Protein AF-A0A0B1SPU0-F1 (afdb_monomer_lite)

InterPro domains:
  IPR013780 Glycosyl hydrolase, all-beta [G3DSA:2.60.40.1180] (1-91)
  IPR033403 Domain of unknown function DUF5110 [PF17137] (5-67)

Structure (mmCIF, N/CA/C/O backbone):
data_AF-A0A0B1SPU0-F1
#
_entry.id   AF-A0A0B1SPU0-F1
#
loop_
_atom_site.group_PDB
_atom_site.id
_atom_site.type_symbol
_atom_site.label_atom_id
_atom_site.label_alt_id
_atom_site.label_comp_id
_atom_site.label_asym_id
_atom_site.label_entity_id
_atom_site.label_seq_id
_atom_site.pdbx_PDB_ins_code
_atom_site.Cartn_x
_atom_site.Cartn_y
_atom_site.Cartn_z
_atom_site.occupancy
_atom_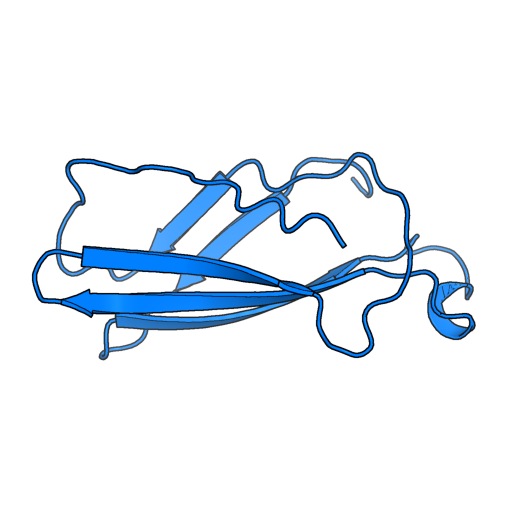site.B_iso_or_equiv
_atom_site.auth_seq_id
_atom_site.auth_comp_id
_atom_site.auth_asym_id
_atom_site.auth_atom_id
_atom_site.pdbx_PDB_model_num
ATOM 1 N N . MET A 1 1 ? -4.920 -1.989 -18.623 1.00 73.75 1 MET A N 1
ATOM 2 C CA . MET A 1 1 ? -4.269 -2.686 -17.491 1.00 73.75 1 MET A CA 1
ATOM 3 C C . MET A 1 1 ? -3.135 -1.883 -16.879 1.00 73.75 1 MET A C 1
ATOM 5 O O . MET A 1 1 ? -3.282 -1.537 -15.722 1.00 73.75 1 MET A O 1
ATOM 9 N N . VAL A 1 2 ? -2.047 -1.544 -17.589 1.00 77.31 2 VAL A N 1
ATOM 10 C CA . VAL A 1 2 ? -0.892 -0.826 -16.979 1.00 77.31 2 VAL A CA 1
ATOM 11 C C . VAL A 1 2 ? -1.275 0.527 -16.355 1.00 77.31 2 VAL A C 1
ATOM 13 O O . VAL A 1 2 ? -0.709 0.921 -15.343 1.00 77.31 2 VAL A O 1
ATOM 16 N N . GLN A 1 3 ? -2.271 1.208 -16.922 1.00 84.75 3 GLN A N 1
ATOM 17 C CA . GLN A 1 3 ? -2.783 2.482 -16.406 1.00 84.75 3 GLN A CA 1
ATOM 18 C C . GLN A 1 3 ? -4.128 2.350 -15.675 1.00 84.75 3 GLN A C 1
ATOM 20 O O . GLN A 1 3 ? -4.701 3.354 -15.264 1.00 84.75 3 GLN A O 1
ATOM 25 N N . ASP A 1 4 ? -4.648 1.131 -15.500 1.00 92.50 4 ASP A N 1
ATOM 26 C CA . ASP A 1 4 ? -5.934 0.950 -14.822 1.00 92.50 4 ASP A CA 1
ATOM 27 C C . ASP A 1 4 ? -5.760 1.223 -13.318 1.00 92.50 4 ASP A C 1
ATOM 29 O O . ASP A 1 4 ? -4.676 0.985 -12.775 1.00 92.50 4 ASP A O 1
ATOM 33 N N . PRO A 1 5 ? -6.806 1.682 -12.613 1.00 95.62 5 PRO A N 1
ATOM 34 C CA . PRO A 1 5 ? -6.729 1.904 -11.177 1.00 95.62 5 PRO A CA 1
ATOM 35 C C . PRO A 1 5 ? -6.434 0.636 -10.368 1.00 95.62 5 PRO A C 1
ATOM 37 O O . PRO A 1 5 ? -6.906 -0.459 -10.682 1.00 95.62 5 PRO A O 1
ATOM 40 N N . ILE A 1 6 ? -5.712 0.800 -9.260 1.00 94.06 6 ILE A N 1
ATOM 41 C CA . ILE A 1 6 ? -5.273 -0.297 -8.394 1.00 94.06 6 ILE A CA 1
ATOM 42 C C . ILE A 1 6 ? -6.265 -0.510 -7.242 1.00 94.06 6 ILE A C 1
ATOM 44 O O . ILE A 1 6 ? -6.751 0.435 -6.617 1.00 94.06 6 ILE A O 1
ATOM 48 N N . THR A 1 7 ? -6.522 -1.782 -6.916 1.00 96.50 7 THR A N 1
ATOM 49 C CA . THR A 1 7 ? -7.112 -2.191 -5.632 1.00 96.50 7 THR A CA 1
ATOM 50 C C . THR A 1 7 ? -6.036 -2.811 -4.744 1.00 96.50 7 THR A C 1
ATOM 52 O O . THR A 1 7 ? -5.457 -3.834 -5.103 1.00 96.50 7 THR A O 1
ATOM 55 N N . LEU A 1 8 ? -5.813 -2.238 -3.561 1.00 96.75 8 LEU A N 1
ATOM 56 C CA . LEU A 1 8 ? -4.906 -2.772 -2.549 1.00 96.75 8 LEU A CA 1
ATOM 57 C C . LEU A 1 8 ? -5.668 -3.650 -1.550 1.00 96.75 8 LEU A C 1
ATOM 59 O O . LEU A 1 8 ? -6.574 -3.180 -0.862 1.00 96.75 8 LEU A O 1
ATOM 63 N N . TYR A 1 9 ? -5.268 -4.914 -1.429 1.00 98.00 9 TYR A N 1
ATOM 64 C CA . TYR A 1 9 ? -5.734 -5.805 -0.367 1.00 98.00 9 TYR A CA 1
ATOM 65 C C . TYR A 1 9 ? -4.736 -5.800 0.790 1.00 98.00 9 TYR A C 1
ATOM 67 O O . TYR A 1 9 ? -3.565 -6.115 0.604 1.00 98.00 9 TYR A O 1
ATOM 75 N N . VAL A 1 10 ? -5.215 -5.477 1.989 1.00 98.12 10 VAL A N 1
ATOM 76 C CA . VAL A 1 10 ? -4.413 -5.394 3.214 1.00 98.12 10 VAL A CA 1
ATOM 77 C C . VAL A 1 10 ? -4.875 -6.492 4.162 1.00 98.12 10 VAL A C 1
ATOM 79 O O . VAL A 1 10 ? -6.006 -6.461 4.646 1.00 98.12 10 VAL A O 1
ATOM 82 N N . ALA A 1 11 ? -4.023 -7.483 4.410 1.00 98.19 11 ALA A N 1
ATOM 83 C CA . ALA A 1 11 ? -4.310 -8.582 5.326 1.00 98.19 11 ALA A CA 1
ATOM 84 C C . ALA A 1 11 ? -3.561 -8.364 6.643 1.00 98.19 11 ALA A C 1
ATOM 86 O O . ALA A 1 11 ? -2.335 -8.416 6.660 1.00 98.19 11 ALA A O 1
ATOM 87 N N . LEU A 1 12 ? -4.305 -8.100 7.719 1.00 98.25 12 LEU A N 1
ATOM 88 C CA . LEU A 1 12 ? -3.727 -7.826 9.031 1.00 98.25 12 LEU A CA 1
ATOM 89 C C . LEU A 1 12 ? -3.252 -9.107 9.718 1.00 98.25 12 LEU A C 1
ATOM 91 O O . LEU A 1 12 ? -3.920 -10.145 9.666 1.00 98.25 12 LEU A O 1
ATOM 95 N N . ASP A 1 13 ? -2.117 -9.009 10.401 1.00 97.62 13 ASP A N 1
ATOM 96 C CA . ASP A 1 13 ? -1.676 -10.012 11.360 1.00 97.62 13 ASP A CA 1
ATOM 97 C C . ASP A 1 13 ? -2.428 -9.894 12.703 1.00 97.62 13 ASP A C 1
ATOM 99 O O . ASP A 1 13 ? -3.326 -9.069 12.889 1.00 97.62 13 ASP A O 1
ATOM 103 N N . ARG A 1 14 ? -2.057 -10.738 13.675 1.00 95.75 14 ARG A N 1
ATOM 104 C CA . ARG A 1 14 ? -2.696 -10.767 15.004 1.00 95.75 14 ARG A CA 1
ATOM 105 C C . ARG A 1 14 ? -2.442 -9.516 15.849 1.00 95.75 14 ARG A C 1
ATOM 107 O O . ARG A 1 14 ? -3.125 -9.338 16.849 1.00 95.75 14 ARG A O 1
ATOM 114 N N . SER A 1 15 ? -1.465 -8.692 15.484 1.00 95.31 15 SER A N 1
ATOM 115 C CA . SER A 1 15 ? -1.205 -7.391 16.105 1.00 95.31 15 SER A CA 1
ATOM 116 C C . SER A 1 15 ? -1.924 -6.237 15.404 1.00 95.31 15 SER A C 1
ATOM 118 O O . SER A 1 15 ? -1.728 -5.084 15.779 1.00 95.31 15 SER A O 1
ATOM 120 N N . GLY A 1 16 ? -2.770 -6.517 14.404 1.00 97.00 16 GLY A N 1
ATOM 121 C CA . GLY A 1 16 ? -3.452 -5.474 13.642 1.00 97.00 16 GLY A CA 1
ATOM 122 C C . GLY A 1 16 ? -2.486 -4.677 12.764 1.00 97.00 16 GLY A C 1
ATOM 123 O O . GLY A 1 16 ? -2.678 -3.472 12.583 1.00 97.00 16 GLY A O 1
ATOM 124 N N . TYR A 1 17 ? -1.442 -5.342 12.264 1.00 98.19 17 TYR A N 1
ATOM 125 C CA . TYR A 1 17 ? -0.379 -4.767 11.450 1.00 98.19 17 TYR A CA 1
ATOM 126 C C . TYR A 1 17 ? -0.320 -5.423 10.067 1.00 98.19 17 TYR A C 1
ATOM 128 O O . TYR A 1 17 ? -0.610 -6.611 9.914 1.00 98.19 17 TYR A O 1
ATOM 136 N N . ALA A 1 18 ? 0.054 -4.648 9.051 1.00 98.56 18 ALA A N 1
ATOM 137 C CA . ALA A 1 18 ? 0.411 -5.165 7.736 1.00 98.56 18 ALA A CA 1
ATOM 138 C C . ALA A 1 18 ? 1.411 -4.235 7.050 1.00 98.56 18 ALA A C 1
ATOM 140 O O . ALA A 1 18 ? 1.318 -3.015 7.168 1.00 98.56 18 ALA A O 1
ATOM 141 N N . LYS A 1 19 ? 2.326 -4.817 6.275 1.00 98.19 19 LYS A N 1
ATOM 142 C CA . LYS A 1 19 ? 3.321 -4.082 5.497 1.00 98.19 19 LYS A CA 1
ATOM 143 C C . LYS A 1 19 ? 3.563 -4.767 4.160 1.00 98.19 19 LYS A C 1
ATOM 145 O O . LYS A 1 19 ? 3.610 -5.994 4.091 1.00 98.19 19 LYS A O 1
ATOM 150 N N . GLY A 1 20 ? 3.709 -3.978 3.104 1.00 97.69 20 GLY A N 1
ATOM 151 C CA . GLY A 1 20 ? 3.966 -4.478 1.759 1.00 97.69 20 GLY A CA 1
ATOM 152 C C . GLY A 1 20 ? 4.497 -3.393 0.832 1.00 97.69 20 GLY A C 1
ATOM 153 O O . GLY A 1 20 ? 4.542 -2.224 1.200 1.00 97.69 20 GLY A O 1
ATOM 154 N N . ASN A 1 21 ? 4.875 -3.796 -0.379 1.00 96.06 21 ASN A N 1
ATOM 155 C CA . ASN A 1 21 ? 5.453 -2.908 -1.384 1.00 96.06 21 ASN A CA 1
ATOM 156 C C . ASN A 1 21 ? 4.637 -2.958 -2.680 1.00 96.06 21 ASN A C 1
ATOM 158 O O . ASN A 1 21 ? 4.101 -4.007 -3.043 1.00 96.06 21 ASN A O 1
ATOM 162 N N . ILE A 1 22 ? 4.587 -1.835 -3.389 1.00 94.88 22 ILE A N 1
ATOM 163 C CA . ILE A 1 22 ? 4.037 -1.700 -4.738 1.00 94.88 22 ILE A CA 1
ATOM 164 C C . ILE A 1 22 ? 5.188 -1.292 -5.655 1.00 94.88 22 ILE A C 1
ATOM 166 O O . ILE A 1 22 ? 5.867 -0.307 -5.379 1.00 94.88 22 ILE A O 1
ATOM 170 N N . TYR A 1 23 ? 5.383 -2.039 -6.739 1.00 94.88 23 TYR A N 1
ATOM 171 C CA . TYR A 1 23 ? 6.337 -1.723 -7.800 1.00 94.88 23 TYR A CA 1
ATOM 172 C C . TYR A 1 23 ? 5.585 -1.524 -9.114 1.00 94.88 23 TYR A C 1
ATOM 174 O O . TYR A 1 23 ? 4.703 -2.323 -9.437 1.00 94.88 23 TYR A O 1
ATOM 182 N N . LEU A 1 24 ? 5.938 -0.481 -9.863 1.00 94.56 24 LEU A N 1
ATOM 183 C CA . LEU A 1 24 ? 5.346 -0.184 -11.163 1.00 94.56 24 LEU A CA 1
ATOM 184 C C . LEU A 1 24 ? 6.397 0.350 -12.140 1.00 94.56 24 LEU A C 1
ATOM 186 O O . LEU A 1 24 ? 7.088 1.320 -11.838 1.00 94.56 24 LEU A O 1
ATOM 190 N N . ASP A 1 25 ? 6.460 -0.243 -13.324 1.00 94.62 25 ASP A N 1
ATOM 191 C CA . ASP A 1 25 ? 7.202 0.238 -14.488 1.00 94.62 25 ASP A CA 1
ATOM 192 C C . ASP A 1 25 ? 6.320 0.128 -15.748 1.00 94.62 25 ASP A C 1
ATOM 194 O O . ASP A 1 25 ? 5.108 -0.082 -15.659 1.00 94.62 25 ASP A O 1
ATOM 198 N N . ASP A 1 26 ? 6.910 0.285 -16.934 1.00 93.31 26 ASP A N 1
ATOM 199 C CA . ASP A 1 26 ? 6.175 0.151 -18.195 1.00 93.31 26 ASP A CA 1
ATOM 200 C C . ASP A 1 26 ? 5.825 -1.301 -18.580 1.00 93.31 26 ASP A C 1
ATOM 202 O O . ASP A 1 26 ? 5.082 -1.513 -19.543 1.00 93.31 26 ASP A O 1
ATOM 206 N N . GLY A 1 27 ? 6.350 -2.296 -17.853 1.00 92.81 27 GLY A N 1
ATOM 207 C CA . GLY A 1 27 ? 6.147 -3.727 -18.078 1.00 92.81 27 GLY A CA 1
ATOM 208 C C . GLY A 1 27 ? 6.616 -4.259 -19.438 1.00 92.81 27 GLY A C 1
ATOM 209 O O . GLY A 1 27 ? 6.311 -5.406 -19.772 1.00 92.81 27 GLY A O 1
ATOM 210 N N . ALA A 1 28 ? 7.311 -3.453 -20.246 1.00 94.38 28 ALA A N 1
ATOM 211 C CA . ALA A 1 28 ? 7.559 -3.738 -21.659 1.00 94.38 28 ALA A CA 1
ATOM 212 C C . ALA A 1 28 ? 9.012 -3.512 -22.088 1.00 94.38 28 ALA A C 1
ATOM 214 O O . ALA A 1 28 ? 9.491 -4.174 -23.013 1.00 94.38 28 ALA A O 1
ATOM 215 N N . THR A 1 29 ? 9.723 -2.586 -21.447 1.00 95.75 29 THR A N 1
ATOM 216 C CA . THR A 1 29 ? 11.093 -2.224 -21.811 1.00 95.75 29 THR A CA 1
ATOM 217 C C . THR A 1 29 ? 12.080 -2.522 -20.677 1.00 95.75 29 THR A C 1
ATOM 219 O O . THR A 1 29 ? 11.754 -3.137 -19.667 1.00 95.75 29 THR A O 1
ATOM 222 N N . HIS A 1 30 ? 13.339 -2.114 -20.862 1.00 97.00 30 HIS A N 1
ATOM 223 C CA . HIS A 1 30 ? 14.372 -2.190 -19.828 1.00 97.00 30 HIS A CA 1
ATOM 224 C C . HIS A 1 30 ? 14.663 -0.827 -19.178 1.00 97.00 30 HIS A C 1
ATOM 226 O O . HIS A 1 30 ? 15.717 -0.666 -18.558 1.00 97.00 30 HIS A O 1
ATOM 232 N N . GLU A 1 31 ? 13.774 0.162 -19.315 1.00 96.94 31 GLU A N 1
ATOM 233 C CA . GLU A 1 31 ? 13.981 1.504 -18.750 1.00 96.94 31 GLU A CA 1
ATOM 234 C C . GLU A 1 31 ? 14.034 1.499 -17.210 1.00 96.94 31 GLU A C 1
ATOM 236 O O . GLU A 1 31 ? 14.671 2.373 -16.618 1.00 96.94 31 GLU A O 1
ATOM 241 N N . TYR A 1 32 ? 13.520 0.455 -16.545 1.00 96.00 32 TYR A N 1
ATOM 242 C CA . TYR A 1 32 ? 13.720 0.248 -15.106 1.00 96.00 32 TYR A CA 1
ATOM 243 C C . TYR A 1 32 ? 15.209 0.231 -14.706 1.00 96.00 32 TYR A C 1
ATOM 245 O O . TYR A 1 32 ? 15.569 0.706 -13.629 1.00 96.00 32 TYR A O 1
ATOM 253 N N . LYS A 1 33 ? 16.110 -0.223 -15.595 1.00 96.12 33 LYS A N 1
ATOM 254 C CA . LYS A 1 33 ? 17.572 -0.196 -15.374 1.00 96.12 33 LYS A CA 1
ATOM 255 C C . LYS A 1 33 ? 18.140 1.222 -15.302 1.00 96.12 33 LYS A C 1
ATOM 257 O O . LYS A 1 33 ? 19.249 1.407 -14.813 1.00 96.12 33 LYS A O 1
ATOM 262 N N . LYS A 1 34 ? 17.398 2.208 -15.806 1.00 96.38 34 LYS A N 1
ATOM 263 C CA . LYS A 1 34 ? 17.728 3.634 -15.749 1.00 96.38 34 LYS A CA 1
ATOM 264 C C . LYS A 1 34 ? 16.966 4.367 -14.638 1.00 96.38 34 LYS A C 1
ATOM 266 O O . LYS A 1 34 ? 17.044 5.588 -14.571 1.00 96.38 34 LYS A O 1
ATOM 271 N N . GLY A 1 35 ? 16.238 3.649 -13.777 1.00 96.00 35 GLY A N 1
ATOM 272 C CA . GLY A 1 35 ? 15.446 4.254 -12.704 1.00 96.00 35 GLY A CA 1
ATOM 273 C C . GLY A 1 35 ? 14.074 4.761 -13.150 1.00 96.00 35 GLY A C 1
ATOM 274 O O . GLY A 1 35 ? 13.521 5.649 -12.507 1.00 96.00 35 GLY A O 1
ATOM 275 N N . ILE A 1 36 ? 13.523 4.237 -14.249 1.00 97.00 36 ILE A N 1
ATOM 276 C CA . ILE A 1 36 ? 12.172 4.581 -14.712 1.00 97.00 36 ILE A CA 1
ATOM 277 C C . ILE A 1 36 ? 11.179 3.560 -14.149 1.00 97.00 36 ILE A C 1
ATOM 279 O O . ILE A 1 36 ? 10.771 2.623 -14.829 1.00 97.00 36 ILE A O 1
ATOM 283 N N . TYR A 1 37 ? 10.868 3.709 -12.863 1.00 96.12 37 TYR A N 1
ATOM 284 C CA . TYR A 1 37 ? 9.855 2.940 -12.135 1.00 96.12 37 TYR A CA 1
ATOM 285 C C . TYR A 1 37 ? 9.402 3.712 -10.886 1.00 96.12 37 TYR A C 1
ATOM 287 O O . TYR A 1 37 ? 10.092 4.631 -10.446 1.00 96.12 37 TYR A O 1
ATOM 295 N N . VAL A 1 38 ? 8.273 3.328 -10.291 1.00 95.00 38 VAL A N 1
ATOM 296 C CA . VAL A 1 38 ? 7.862 3.726 -8.935 1.00 95.00 38 VAL A CA 1
ATOM 297 C C . VAL A 1 38 ? 7.987 2.523 -8.006 1.00 95.00 38 VAL A C 1
ATOM 299 O O . VAL A 1 38 ? 7.592 1.414 -8.364 1.00 95.00 38 VAL A O 1
ATOM 302 N N . SER A 1 39 ? 8.515 2.746 -6.805 1.00 95.81 39 SER A N 1
ATOM 303 C CA . SER A 1 39 ? 8.520 1.772 -5.714 1.00 95.81 39 SER A CA 1
ATOM 304 C C . SER A 1 39 ? 8.010 2.444 -4.442 1.00 95.81 39 SER A C 1
ATOM 306 O O . SER A 1 39 ? 8.558 3.448 -3.995 1.00 95.81 39 SER A O 1
ATOM 308 N N . THR A 1 40 ? 6.941 1.908 -3.863 1.00 94.50 40 THR A N 1
ATOM 309 C CA . THR A 1 40 ? 6.264 2.488 -2.697 1.00 94.50 40 THR A CA 1
ATOM 310 C C . THR A 1 40 ? 6.074 1.421 -1.638 1.00 94.50 40 THR A C 1
ATOM 312 O O . THR A 1 40 ? 5.542 0.349 -1.918 1.00 94.50 40 THR A O 1
ATOM 315 N N . GLU A 1 41 ? 6.458 1.732 -0.408 1.00 97.12 41 GLU A N 1
ATOM 316 C CA . GLU A 1 41 ? 6.126 0.938 0.767 1.00 97.12 41 GLU A CA 1
ATOM 317 C C . GLU A 1 41 ? 4.784 1.415 1.329 1.00 97.12 41 GLU A C 1
ATOM 319 O O . GLU A 1 41 ? 4.540 2.617 1.436 1.00 97.12 41 GLU A O 1
ATOM 324 N N . VAL A 1 42 ? 3.908 0.478 1.686 1.00 97.38 42 VAL A N 1
ATOM 325 C CA . VAL A 1 42 ? 2.622 0.749 2.330 1.00 97.38 42 VAL A CA 1
ATOM 326 C C . VAL A 1 42 ? 2.574 0.024 3.663 1.00 97.38 42 VAL A C 1
ATOM 328 O O . VAL A 1 42 ? 2.822 -1.182 3.739 1.00 97.38 42 VAL A O 1
ATOM 331 N N . GLU A 1 43 ? 2.207 0.756 4.708 1.00 98.12 43 GLU A N 1
ATOM 332 C CA . GLU A 1 43 ? 2.072 0.230 6.059 1.00 98.12 43 GLU A CA 1
ATOM 333 C C . GLU A 1 43 ? 0.681 0.541 6.614 1.00 98.12 43 GLU A C 1
ATOM 335 O O . GLU A 1 43 ? 0.178 1.660 6.503 1.00 98.12 43 GLU A O 1
ATOM 340 N N . TYR A 1 44 ? 0.060 -0.474 7.213 1.00 98.19 44 TYR A N 1
ATOM 341 C CA . TYR A 1 44 ? -1.117 -0.342 8.057 1.00 98.19 44 TYR A CA 1
ATOM 342 C C . TYR A 1 44 ? -0.721 -0.623 9.501 1.00 98.19 44 TYR A C 1
ATOM 344 O O . TYR A 1 44 ? -0.137 -1.671 9.796 1.00 98.19 44 TYR A O 1
ATOM 352 N N . LYS A 1 45 ? -1.118 0.263 10.413 1.00 97.50 45 LYS A N 1
ATOM 353 C CA . LYS A 1 45 ? -0.860 0.111 11.840 1.00 97.50 45 LYS A CA 1
ATOM 354 C C . LYS A 1 45 ? -2.074 0.501 12.668 1.00 97.50 45 LYS A C 1
ATOM 356 O O . LYS A 1 45 ? -2.652 1.573 12.498 1.00 97.50 45 LYS A O 1
ATOM 361 N N . THR A 1 46 ? -2.435 -0.375 13.598 1.00 96.19 46 THR A N 1
ATOM 362 C CA . THR A 1 46 ? -3.344 -0.030 14.693 1.00 96.19 46 THR A CA 1
ATOM 363 C C . THR A 1 46 ? -2.577 0.823 15.705 1.00 96.19 46 THR A C 1
ATOM 365 O O . THR A 1 46 ? -1.597 0.359 16.284 1.00 96.19 46 THR A O 1
ATOM 368 N N . GLU A 1 47 ? -2.990 2.076 15.902 1.00 94.94 47 GLU A N 1
ATOM 369 C CA . GLU A 1 47 ? -2.325 3.016 16.823 1.00 94.94 47 GLU A CA 1
ATOM 370 C C . GLU A 1 47 ? -2.928 2.949 18.227 1.00 94.94 47 GLU A C 1
ATOM 372 O O . GLU A 1 47 ? -2.239 3.129 19.231 1.00 94.94 47 GLU A O 1
ATOM 377 N N . SER A 1 48 ? -4.229 2.674 18.313 1.00 94.06 48 SER A N 1
ATOM 378 C CA . SER A 1 48 ? -4.937 2.588 19.583 1.00 94.06 48 SER A CA 1
ATOM 379 C C . SER A 1 48 ? -6.126 1.642 19.497 1.00 94.06 48 SER A C 1
ATOM 381 O O . SER A 1 48 ? -6.446 1.071 18.455 1.00 94.06 48 SER A O 1
ATOM 383 N N . SER A 1 49 ? -6.851 1.510 20.606 1.00 90.94 49 SER A N 1
ATOM 384 C CA . SER A 1 49 ? -8.105 0.770 20.613 1.00 90.94 49 SER A CA 1
ATOM 385 C C . SER A 1 49 ? -9.203 1.442 19.780 1.00 90.94 49 SER A C 1
ATOM 387 O O . SER A 1 49 ? -10.269 0.859 19.662 1.00 90.94 49 SER A O 1
ATOM 389 N N . THR A 1 50 ? -9.035 2.626 19.201 1.00 93.06 50 THR A N 1
ATOM 390 C CA . THR A 1 50 ? -10.082 3.248 18.368 1.00 93.06 50 THR A CA 1
ATOM 391 C C . THR A 1 50 ? -9.568 3.790 17.046 1.00 93.06 50 THR A C 1
ATOM 393 O O . THR A 1 50 ? -10.371 4.266 16.246 1.00 93.06 50 THR A O 1
ATOM 396 N N . GLU A 1 51 ? -8.263 3.707 16.800 1.00 95.38 51 GLU A N 1
ATOM 397 C CA . GLU A 1 51 ? -7.611 4.365 15.674 1.00 95.38 51 GLU A CA 1
ATOM 398 C C . GLU A 1 51 ? -6.603 3.440 15.001 1.00 95.38 51 GLU A C 1
ATOM 400 O O . GLU A 1 51 ? -5.861 2.698 15.648 1.00 95.38 51 GLU A O 1
ATOM 405 N N . ALA A 1 52 ? -6.571 3.528 13.678 1.00 96.50 52 ALA A N 1
ATOM 406 C CA . ALA A 1 52 ? -5.576 2.895 12.838 1.00 96.50 52 ALA A CA 1
ATOM 407 C C . ALA A 1 52 ? -5.265 3.814 11.660 1.00 96.50 52 ALA A C 1
ATOM 409 O O . ALA A 1 52 ? -6.122 4.589 11.225 1.00 96.50 52 ALA A O 1
ATOM 410 N N . ILE A 1 53 ? -4.052 3.698 11.136 1.00 96.56 53 ILE A N 1
ATOM 411 C CA . ILE A 1 53 ? -3.576 4.466 9.995 1.00 96.56 53 ILE A CA 1
ATOM 412 C C . ILE A 1 53 ? -3.093 3.521 8.901 1.00 96.56 53 ILE A C 1
ATOM 414 O O . ILE A 1 53 ? -2.510 2.474 9.178 1.00 96.56 53 ILE A O 1
ATOM 418 N N . ILE A 1 54 ? -3.346 3.905 7.654 1.00 96.19 54 ILE A N 1
ATOM 419 C CA . ILE A 1 54 ? -2.663 3.364 6.485 1.00 96.19 54 ILE A CA 1
ATOM 420 C C . ILE A 1 54 ? -1.954 4.514 5.789 1.00 96.19 54 ILE A C 1
ATOM 422 O O . ILE A 1 54 ? -2.559 5.563 5.562 1.00 96.19 54 ILE A O 1
ATOM 426 N N . TYR A 1 55 ? -0.684 4.330 5.465 1.00 94.81 55 TYR A N 1
ATOM 427 C CA . TYR A 1 55 ? 0.090 5.328 4.742 1.00 94.81 55 TYR A CA 1
ATOM 428 C C . TYR A 1 55 ? 1.032 4.651 3.750 1.00 94.81 55 TYR A C 1
ATOM 430 O O . TYR A 1 55 ? 1.462 3.515 3.950 1.00 94.81 55 TYR A O 1
ATOM 438 N N . GLY A 1 56 ? 1.301 5.349 2.649 1.00 92.88 56 GLY A N 1
ATOM 439 C CA . GLY A 1 56 ? 2.238 4.922 1.619 1.00 92.88 56 GLY A CA 1
ATOM 440 C C . GLY A 1 56 ? 3.344 5.953 1.456 1.00 92.88 56 GLY A C 1
ATOM 441 O O . GLY A 1 56 ? 3.062 7.151 1.444 1.00 92.88 56 GLY A O 1
ATOM 442 N N . GLN A 1 57 ? 4.583 5.493 1.323 1.00 92.94 57 GLN A N 1
ATOM 443 C CA . GLN A 1 57 ? 5.749 6.341 1.090 1.00 92.94 57 GLN A CA 1
ATOM 444 C C . GLN A 1 57 ? 6.633 5.742 -0.012 1.00 92.94 57 GLN A C 1
ATOM 446 O O . GLN A 1 57 ? 6.875 4.531 0.005 1.00 92.94 57 GLN A O 1
ATOM 451 N N . PRO A 1 58 ? 7.123 6.546 -0.973 1.00 93.81 58 PRO A N 1
ATOM 452 C CA . PRO A 1 58 ? 8.123 6.074 -1.920 1.00 93.81 58 PRO A CA 1
ATOM 453 C C . PRO A 1 58 ? 9.346 5.530 -1.179 1.00 93.81 58 PRO A C 1
ATOM 455 O O . PRO A 1 58 ? 9.794 6.116 -0.190 1.00 93.81 58 PRO A O 1
ATOM 458 N N . THR A 1 59 ? 9.894 4.414 -1.648 1.00 95.12 59 THR A N 1
ATOM 459 C CA . THR A 1 59 ? 11.164 3.900 -1.130 1.00 95.12 59 THR A CA 1
ATOM 460 C C . THR A 1 59 ? 12.303 4.838 -1.533 1.00 95.12 59 THR A C 1
ATOM 462 O O . THR A 1 59 ? 12.194 5.601 -2.494 1.00 95.12 59 THR A O 1
ATOM 465 N N . SER A 1 60 ? 13.424 4.803 -0.807 1.00 94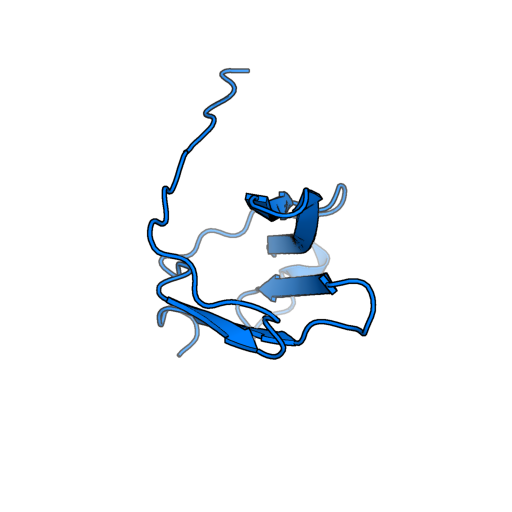.12 60 SER A N 1
ATOM 466 C CA . SER A 1 60 ? 14.559 5.707 -1.063 1.00 94.12 60 SER A CA 1
ATOM 467 C C . SER A 1 60 ? 15.189 5.537 -2.449 1.00 94.12 60 SER A C 1
ATOM 469 O O . SER A 1 60 ? 15.887 6.428 -2.921 1.00 94.12 60 SER A O 1
ATOM 471 N N . ASP A 1 61 ? 14.978 4.382 -3.075 1.00 93.25 61 ASP A N 1
ATOM 472 C CA . ASP A 1 61 ? 15.419 4.030 -4.422 1.00 93.25 61 ASP A CA 1
ATOM 473 C C . ASP A 1 61 ? 14.326 4.208 -5.488 1.00 93.25 61 ASP A C 1
ATOM 475 O O . ASP A 1 61 ? 14.592 3.956 -6.662 1.00 93.25 61 ASP A O 1
ATOM 479 N N . SER A 1 62 ? 13.120 4.660 -5.119 1.00 95.00 62 SER A N 1
ATOM 480 C CA . SER A 1 62 ? 12.045 4.881 -6.085 1.00 95.00 62 SER A CA 1
ATOM 481 C C . SER A 1 62 ? 12.481 5.859 -7.171 1.00 95.00 62 SER A C 1
ATOM 483 O O . SER A 1 62 ? 12.959 6.965 -6.906 1.00 95.00 62 SER A O 1
ATOM 485 N N . GLY A 1 63 ? 12.270 5.441 -8.412 1.00 93.31 63 GLY A N 1
ATOM 486 C CA . GLY A 1 63 ? 12.547 6.232 -9.592 1.00 93.31 63 GLY A CA 1
ATOM 487 C C . GLY A 1 63 ? 11.476 7.276 -9.903 1.00 93.31 63 GLY A C 1
ATOM 488 O O . GLY A 1 63 ? 10.563 7.546 -9.116 1.00 93.31 63 GLY A O 1
ATOM 489 N N . LYS A 1 64 ? 11.594 7.862 -11.097 1.00 91.00 64 LYS A N 1
ATOM 490 C CA . LYS A 1 64 ? 10.586 8.759 -11.672 1.00 91.00 64 LYS A CA 1
ATOM 491 C C . LYS A 1 64 ? 9.922 8.049 -12.839 1.00 91.00 64 LYS A C 1
ATOM 493 O O . LYS A 1 64 ? 10.508 7.940 -13.913 1.00 91.00 64 LYS A O 1
ATOM 498 N N . TYR A 1 65 ? 8.709 7.573 -12.611 1.00 93.19 65 TYR A N 1
ATOM 499 C CA . TYR A 1 65 ? 7.867 6.988 -13.641 1.00 93.19 65 TYR A CA 1
ATOM 500 C C . TYR A 1 65 ? 6.518 7.695 -13.637 1.00 93.19 65 TYR A C 1
ATOM 502 O O . TYR A 1 65 ? 5.841 7.766 -12.612 1.00 93.19 65 TYR A O 1
ATOM 510 N N . GLU A 1 66 ? 6.176 8.276 -14.781 1.00 90.88 66 GLU A N 1
ATOM 511 C CA . GLU A 1 66 ? 4.910 8.967 -14.976 1.00 90.88 66 GLU A CA 1
ATOM 512 C C . GLU A 1 66 ? 3.835 7.948 -15.340 1.00 90.88 66 GLU A C 1
ATOM 514 O O . GLU A 1 66 ? 4.004 7.125 -16.240 1.00 90.88 66 GLU A O 1
ATOM 519 N N . THR A 1 67 ? 2.722 7.998 -14.620 1.00 89.81 67 THR A N 1
ATOM 520 C CA . THR A 1 67 ? 1.598 7.091 -14.816 1.00 89.81 67 THR A CA 1
ATOM 521 C C . THR A 1 67 ? 0.298 7.785 -14.441 1.00 89.81 67 THR A C 1
ATOM 523 O O . THR A 1 67 ? 0.266 8.606 -13.526 1.00 89.81 67 THR A O 1
ATOM 526 N N . GLU A 1 68 ? -0.776 7.439 -15.148 1.00 92.00 68 GLU A N 1
ATOM 527 C CA . GLU A 1 68 ? -2.142 7.856 -14.814 1.00 92.00 68 GLU A CA 1
ATOM 528 C C . GLU A 1 68 ? -2.811 6.897 -13.816 1.00 92.00 68 GLU A C 1
ATOM 530 O O . GLU A 1 68 ? -3.928 7.154 -13.368 1.00 92.00 68 GLU A O 1
ATOM 535 N N . THR A 1 69 ? -2.149 5.789 -13.451 1.00 91.94 69 THR A N 1
ATOM 536 C CA . THR A 1 69 ? -2.700 4.878 -12.445 1.00 91.94 69 THR A CA 1
ATOM 537 C C . THR A 1 69 ? -2.723 5.533 -11.068 1.00 91.94 69 THR A C 1
ATOM 539 O O . THR A 1 69 ? -1.873 6.346 -10.702 1.00 91.94 69 THR A O 1
ATOM 542 N N . TRP A 1 70 ? -3.694 5.118 -10.269 1.00 91.88 70 TRP A N 1
ATOM 543 C CA . TRP A 1 70 ? -3.903 5.591 -8.911 1.00 91.88 70 TRP A CA 1
ATOM 544 C C . TRP A 1 70 ? -4.496 4.484 -8.045 1.00 91.88 70 TRP A C 1
ATOM 546 O O . TRP A 1 70 ? -5.038 3.489 -8.540 1.00 91.88 70 TRP A O 1
ATOM 556 N N . LEU A 1 71 ? -4.390 4.655 -6.730 1.00 92.56 71 LEU A N 1
ATOM 557 C CA . LEU A 1 71 ? -5.018 3.762 -5.767 1.00 92.56 71 LEU A CA 1
ATOM 558 C C . LEU A 1 71 ? -6.493 4.146 -5.595 1.00 92.56 71 LEU A C 1
ATOM 560 O O . LEU A 1 71 ? -6.816 5.089 -4.881 1.00 92.56 71 LEU A O 1
ATOM 564 N N . GLU A 1 72 ? -7.383 3.386 -6.228 1.00 95.81 72 GLU A N 1
ATOM 565 C CA . GLU A 1 72 ? -8.835 3.620 -6.191 1.00 95.81 72 GLU A CA 1
ATOM 566 C C . GLU A 1 72 ? -9.484 3.016 -4.946 1.00 95.81 72 GLU A C 1
ATOM 568 O O . GLU A 1 72 ? -10.454 3.536 -4.397 1.00 95.81 72 GLU A O 1
ATOM 573 N N . ARG A 1 73 ? -8.982 1.857 -4.506 1.00 96.31 73 ARG A N 1
ATOM 574 C CA . ARG A 1 73 ? -9.643 1.065 -3.469 1.00 96.31 73 ARG A CA 1
ATOM 575 C C . ARG A 1 73 ? -8.645 0.419 -2.528 1.00 96.31 73 ARG A C 1
ATOM 577 O O . ARG A 1 73 ? -7.704 -0.235 -2.963 1.00 96.31 73 ARG A O 1
ATOM 584 N N . VAL A 1 74 ? -8.946 0.495 -1.235 1.00 96.31 74 VAL A N 1
ATOM 585 C CA . VAL A 1 74 ? -8.260 -0.260 -0.181 1.00 96.31 74 VAL A CA 1
ATOM 586 C C . VAL A 1 74 ? -9.253 -1.212 0.480 1.00 96.31 74 VAL A C 1
ATOM 588 O O . VAL A 1 74 ? -10.316 -0.798 0.938 1.00 96.31 74 VAL A O 1
ATOM 591 N N . VAL A 1 75 ? -8.912 -2.499 0.532 1.00 97.69 75 VAL A N 1
ATOM 592 C CA . VAL A 1 75 ? -9.705 -3.549 1.180 1.00 97.69 75 VAL A CA 1
ATOM 593 C C . VAL A 1 75 ? -8.909 -4.122 2.342 1.00 97.69 75 VAL A C 1
ATOM 595 O O . VAL A 1 75 ? -7.997 -4.921 2.140 1.00 97.69 75 VAL A O 1
ATOM 598 N N . VAL A 1 76 ? -9.280 -3.751 3.567 1.00 97.44 76 VAL A N 1
ATOM 599 C CA . VAL A 1 76 ? -8.636 -4.261 4.785 1.00 97.44 76 VAL A CA 1
ATOM 600 C C . VAL A 1 76 ? -9.367 -5.506 5.296 1.00 97.44 76 VAL A C 1
ATOM 602 O O . VAL A 1 76 ? -10.597 -5.537 5.386 1.00 97.44 76 VAL A O 1
ATOM 605 N N . ARG A 1 77 ? -8.613 -6.558 5.617 1.00 97.06 77 ARG A N 1
ATOM 606 C CA . ARG A 1 77 ? -9.087 -7.850 6.132 1.00 97.06 77 ARG A CA 1
ATOM 607 C C . ARG A 1 77 ? -8.460 -8.125 7.494 1.00 97.06 77 ARG A C 1
ATOM 609 O O . ARG A 1 77 ? -7.290 -7.833 7.694 1.00 97.06 77 ARG A O 1
ATOM 616 N N . GLY A 1 78 ? -9.225 -8.743 8.394 1.00 95.50 78 GLY A N 1
ATOM 617 C CA . GLY A 1 78 ? -8.751 -9.061 9.748 1.00 95.50 78 GLY A CA 1
ATOM 618 C C . GLY A 1 78 ? -8.958 -7.937 10.766 1.00 95.50 78 GLY A C 1
ATOM 619 O O . GLY A 1 78 ? -8.332 -7.949 11.816 1.00 95.50 78 GLY A O 1
ATOM 620 N N . LEU A 1 79 ? -9.833 -6.970 10.473 1.00 94.38 79 LEU A N 1
ATOM 621 C CA . LEU A 1 79 ? -10.219 -5.943 11.440 1.00 94.38 79 LEU A CA 1
ATOM 622 C C . LEU A 1 79 ? -10.981 -6.566 12.614 1.00 94.38 79 LEU A C 1
ATOM 624 O O . LEU A 1 79 ? -11.974 -7.262 12.409 1.00 94.38 79 LEU A O 1
ATOM 628 N N . GLU A 1 80 ? -10.577 -6.238 13.839 1.00 90.62 80 GLU A N 1
ATOM 629 C CA . GLU A 1 80 ? -11.310 -6.643 15.046 1.00 90.62 80 GLU A CA 1
ATOM 630 C C . GLU A 1 80 ? -12.653 -5.914 15.185 1.00 90.62 80 GLU A C 1
ATOM 632 O O . GLU A 1 80 ? -13.589 -6.419 15.804 1.00 90.62 80 GLU A O 1
ATOM 637 N N . ARG A 1 81 ? -12.752 -4.700 14.626 1.00 89.69 81 ARG A N 1
ATOM 638 C CA . ARG A 1 81 ? -13.928 -3.827 14.713 1.00 89.69 81 ARG A CA 1
ATOM 639 C C . ARG A 1 81 ? -14.178 -3.105 13.397 1.00 89.69 81 ARG A C 1
ATOM 641 O O . ARG A 1 81 ? -13.253 -2.747 12.678 1.00 89.69 81 ARG A O 1
ATOM 648 N N . THR A 1 82 ? -15.452 -2.864 13.099 1.00 92.81 82 THR A N 1
ATOM 649 C CA . THR A 1 82 ? -15.853 -2.094 11.915 1.00 92.81 82 THR A CA 1
ATOM 650 C C . THR A 1 82 ? -15.634 -0.596 12.166 1.00 92.81 82 THR A C 1
ATOM 652 O O . THR A 1 82 ? -16.201 -0.071 13.131 1.00 92.81 82 THR A O 1
ATOM 655 N N . PRO A 1 83 ? -14.844 0.110 11.335 1.00 94.69 83 PRO A N 1
ATOM 656 C CA . PRO A 1 83 ? -14.669 1.550 11.469 1.00 94.69 83 PRO A CA 1
ATOM 657 C C . PRO A 1 83 ? -15.982 2.276 11.158 1.00 94.69 83 PRO A C 1
ATOM 659 O O . PRO A 1 83 ? -16.708 1.908 10.238 1.00 94.69 83 PRO A O 1
ATOM 662 N N . LYS A 1 84 ? -16.288 3.324 11.930 1.00 96.56 84 LYS A N 1
ATOM 663 C CA . LYS A 1 84 ? -17.465 4.183 11.695 1.00 96.56 84 LYS A CA 1
ATOM 664 C C . LYS A 1 84 ? -17.161 5.378 10.794 1.00 96.56 84 LYS A C 1
ATOM 666 O O . LYS A 1 84 ? -18.076 5.926 10.197 1.00 96.56 84 LYS A O 1
ATOM 671 N N . ASN A 1 85 ? -15.893 5.774 10.727 1.00 96.50 85 ASN A N 1
ATOM 672 C CA . ASN A 1 85 ? -15.411 6.905 9.948 1.00 96.50 85 ASN A CA 1
ATOM 673 C C . ASN A 1 85 ? -14.094 6.522 9.275 1.00 9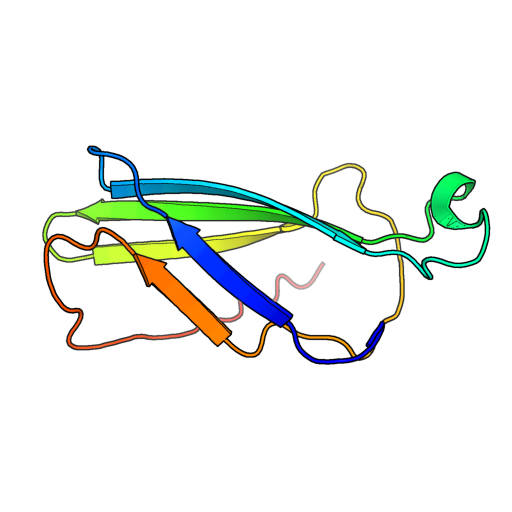6.50 85 ASN A C 1
ATOM 675 O O . ASN A 1 85 ? -13.315 5.747 9.832 1.00 96.50 85 ASN A O 1
ATOM 679 N N . VAL A 1 86 ? -13.853 7.094 8.099 1.00 95.56 86 VAL A N 1
ATOM 680 C CA . VAL A 1 86 ? -12.584 7.021 7.373 1.00 95.56 86 VAL A CA 1
ATOM 681 C C . VAL A 1 86 ? -12.296 8.420 6.844 1.00 95.56 86 VAL A C 1
ATOM 683 O O . VAL A 1 86 ? -13.183 9.058 6.280 1.00 95.56 86 VAL A O 1
ATOM 686 N N . SER A 1 87 ? -11.071 8.896 7.031 1.00 95.12 87 SER A N 1
ATOM 687 C CA . SER A 1 87 ? -10.604 10.175 6.499 1.00 95.12 87 SER A CA 1
ATOM 688 C C . SER A 1 87 ? -9.337 9.960 5.690 1.00 95.12 87 SER A C 1
ATOM 690 O O . SER A 1 87 ? -8.449 9.228 6.125 1.00 95.12 87 SER A O 1
ATOM 692 N N . VAL A 1 88 ? -9.240 10.630 4.547 1.00 92.75 88 VAL A N 1
ATOM 693 C CA . VAL A 1 88 ? -8.030 10.664 3.723 1.00 92.75 88 VAL A CA 1
ATOM 694 C C . VAL A 1 88 ? -7.426 12.055 3.848 1.00 92.75 88 VAL A C 1
ATOM 696 O O . VAL A 1 88 ? -8.124 13.050 3.655 1.00 92.75 88 VAL A O 1
ATOM 699 N N . SER A 1 89 ? -6.144 12.128 4.186 1.00 87.25 89 SER A N 1
ATOM 700 C CA . SER A 1 89 ? -5.378 13.371 4.199 1.00 87.25 89 SER A CA 1
ATOM 701 C C . SER A 1 89 ? -4.234 13.271 3.195 1.00 87.25 89 SER A C 1
ATOM 703 O O . SER A 1 89 ? -3.641 12.210 3.015 1.00 87.25 89 SER A O 1
ATOM 705 N N . SER A 1 90 ? -3.938 14.381 2.522 1.00 73.69 90 SER A N 1
ATOM 706 C CA . SER A 1 90 ? -2.724 14.529 1.723 1.00 73.69 90 SER A CA 1
ATOM 707 C C . SER A 1 90 ? -1.826 15.535 2.427 1.00 73.69 90 SER A C 1
ATOM 709 O O . SER A 1 90 ? -2.241 16.669 2.669 1.00 73.69 90 SER A O 1
ATOM 711 N N . TRP A 1 91 ? -0.615 15.116 2.786 1.00 56.62 91 TRP A N 1
ATOM 712 C CA . TRP A 1 91 ? 0.418 16.018 3.280 1.00 56.62 91 TRP A CA 1
ATOM 713 C C . TRP A 1 91 ? 1.326 16.381 2.106 1.00 56.62 91 TRP A C 1
ATOM 715 O O . TRP A 1 91 ? 2.262 15.656 1.784 1.00 56.62 91 TRP A O 1
ATOM 725 N N . PHE A 1 92 ? 1.048 17.508 1.447 1.00 44.47 92 PHE A N 1
ATOM 726 C CA . PHE A 1 92 ? 2.011 18.117 0.532 1.00 44.47 92 PHE A CA 1
ATOM 727 C C . PHE A 1 92 ? 3.095 18.810 1.366 1.00 44.47 92 PHE A C 1
ATOM 729 O O . PHE A 1 92 ? 2.887 19.914 1.869 1.00 44.47 92 PHE A O 1
ATOM 736 N N . MET A 1 93 ? 4.254 18.171 1.533 1.00 35.06 93 MET A N 1
ATOM 737 C CA . MET A 1 93 ? 5.463 18.896 1.927 1.00 35.06 93 MET A CA 1
ATOM 738 C C . MET A 1 93 ? 5.986 19.635 0.694 1.00 35.06 93 MET A C 1
ATOM 740 O O . MET A 1 93 ? 6.475 19.015 -0.248 1.00 35.06 93 MET A O 1
ATOM 744 N N . TYR A 1 94 ? 5.844 20.961 0.692 1.00 28.23 94 TYR A N 1
ATOM 745 C CA . TYR A 1 94 ? 6.597 21.829 -0.209 1.00 28.23 94 TYR A CA 1
ATOM 746 C C . TYR A 1 94 ? 8.083 21.701 0.155 1.00 28.23 94 TYR A C 1
ATOM 748 O O . TYR A 1 94 ? 8.461 22.020 1.284 1.00 28.23 94 TYR A O 1
ATOM 756 N N . PHE A 1 95 ? 8.893 21.207 -0.780 1.00 36.66 95 PHE A N 1
ATOM 757 C CA . PHE A 1 95 ? 10.344 21.399 -0.779 1.00 36.66 95 PHE A CA 1
ATOM 758 C C . PHE A 1 95 ? 10.689 22.578 -1.686 1.00 36.66 95 PHE A C 1
ATOM 760 O O . PHE A 1 95 ? 10.013 22.719 -2.734 1.00 36.66 95 PHE A O 1
#

Secondary structure (DSSP, 8-state):
-TTSPEEEEEE--TTSEEEEEEEE--SSSSGGGGT-SEEEEEEEEE-SSS-EEEEEEE-TT------S--EEEEEEES-SS--S------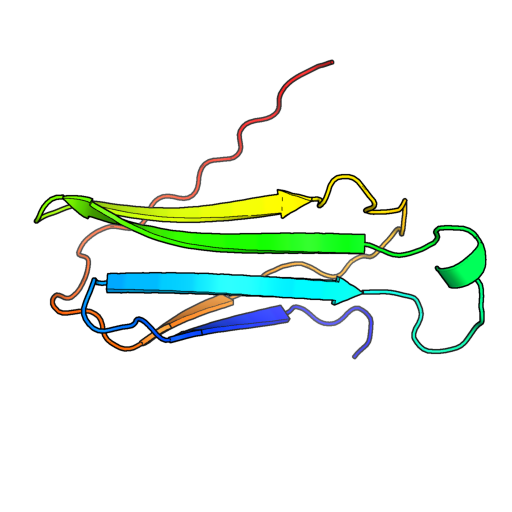-----

Sequence (95 aa):
MVQDPITLYVALDRSGYAKGNIYLDDGATHEYKKGIYVSTEVEYKTESSTEAIIYGQPTSDSGKYETETWLERVVVRGLERTPKNVSVSSWFMYF

Foldseek 3Di:
DLQEEDEAEFEADPQRKGKDKDKHAPVPDPCVVVQQIWIKIWIWHDPDPQDIDIDIDTDPSHGDHDHNYYHPYYHYPDDPDDHPDDDDDDDDDDD

pLDDT: mean 91.45, std 13.0, range [28.23, 98.56]

Organism: Oesophagostomum dentatum (NCBI:txid61180)

Radius of gyration: 15.45 Å; chains: 1; bounding box: 35×33×42 Å

=== Feature glossary ===
Each block in this record encodes a different view of the same protein. In brief:

Predicted aligned error. PAE(i, j) answers: if I align the pr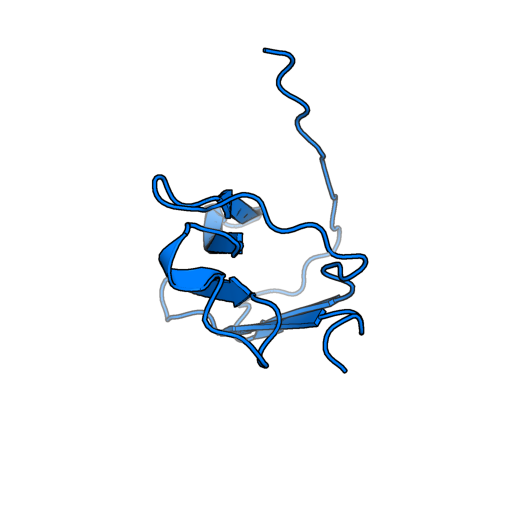edicted and true structures on residue i, how far off (in Å) do I expect residue j to be? A block-diagonal PAE matrix with low values on the blocks and high values off-diagonal is the signature of a multi-domain protein with confidently predicted domains but uncertain inter-domain orientation.

Contact-map, Ramachandran, and PAE plots. Plot images: a contact map (which residues are close in 3D, as an N×N binary image), a Ramachandran scatter (backbone torsion angles, revealing secondary-structure composition at a glance), and — for AlphaFold structures — a PAE heatmap (pairwise prediction confidence).

Backbone torsions (φ/ψ). φ (phi) and ψ (psi) are the two rotatable backbone dihedrals per residue: φ is the C(i-1)–N–Cα–C torsion, ψ is the N–Cα–C–N(i+1) torsion, both in degrees on (−180°, 180°]. α-helical residues cluster near (−60°, −45°); β-strand residues near (−120°, +130°). A Ramacha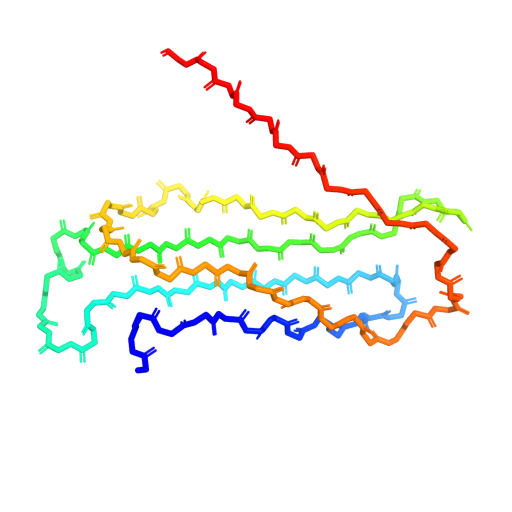ndran plot is simply a scatter of (φ, ψ) for every residue.

Foldseek 3Di. A 3Di character summarizes, for each residue, the relative orientation of the Cα frame of its nearest spatial neighbor. Because it encodes fold topology rather than chemistry, 3Di alignments detect remote structural similarity that sequence alignment misses.

Radius of gyration, Cα contacts, bounding box. Three whole-structure scalars: the radius of gyration (RMS distance of Cα from centroid, in Å), the count of Cα–Cα contacts (pairs closer than 8 Å and separated by more than four residues in sequence — i.e. tertiary, not local, contacts), and the bounding-box dimensions. Together they distinguish compact globular folds from extended fibres or disordered chains.

Sequence. Sequence gives the chain of amino acids in standard one-letter code (A=alanine, C=cysteine, …, Y=tyrosine), read N→C. It is the only feature that is directly encoded by the gene; all structural features are derived from the folded form of this sequence.

mmCIF coordinates. Atomic coordinates in PDBx/mmCIF format — the same representation the Protein Data Bank distributes. Each line of the _atom_site loop places one backbone atom in Cartesian space (units: ångströms, origin: arbitrary).

Secondary structure (3-state, P-SEA). Three-state secondary structure (P-SEA) collapses the eight DSSP classes into helix (a), strand (b), and coil (c). P-SEA assigns these from Cα geometry alone — distances and angles — without requiring backbone oxygens, so it works on any Cα trace.

InterPro / GO / CATH / organism. Functional annotations link the protein to curated databases. InterPro entries identify conserved domains and families by matching the sequence against member-database signatures (Pfam, PROSITE, CDD, …). Gene Ontology (GO) terms describe molecular function, biological process, and cellular component in a controlled vocabulary. CATH places the structure in a hierarchical fold classification (Class/Architecture/Topology/Homologous-superfamily). The organism is the source species.

B-factor. B-factor (Debye–Waller factor) reflects atomic displacement in the crystal lattice. It is an experimental observable (units Å²), not a prediction; low values mean the atom is pinned down, high values mean it moves or is heterogeneous across the crystal.

Rendered structure images. Structure images are PyMOL renders from six orthogonal camera directions. Cartoon representation draws helices as coils and strands as arrows; sticks shows the backbone as bonds; surface shows the solvent-excluded envelope. Rainbow coloring maps sequence position to hue (blue→red, N→C); chain coloring assigns a distinct color per polypeptide.

Solvent-accessible surface area. Solvent-accessible surface area (SASA) is the area in Å² traced out by the centre of a 1.4 Å probe sphere (a water molecule) rolled over the protein's van der Waals surface (Shrake–Rupley / Lee–Richards construction). Buried residues have near-zero SASA; fully exposed residues can exceed 200 Å². The total SASA scales roughly with the number of surface residues.

Secondary structure (8-state, DSSP). The SS8 string is DSSP's per-residue secondary-structure call. α-helix (H) means an i→i+4 H-bond ladder; β-strand (E) means the residue participates in a β-sheet; 3₁₀ (G) and π (I) are tighter and wider helices; T/S are turns/bends; '-' is loop.

pLDDT. For AlphaFold models, the B-factor field carries pLDDT — the model's own estimate of local accuracy on a 0–100 scale. Regions with pLDDT<50 should be treated as essentially unmodeled; they often correspond to intrinsically disordered segments.

Nearest PDB structures. Nearest PDB neighbors are the top structural matches found by Foldseek when searching this structure against the entire Protein Data Bank. Each hit reports a TM-score (0 to 1; >0.5 almost always implies the same fold) and an E-value. These are *structural* homologs — they may share no detectable sequence similarity.